Protein AF-A0A8S3G1D2-F1 (afdb_monomer_lite)

Secondary structure (DSSP, 8-state):
-HHHHHHHHHH-TT-----THHHHHHHHHHHHHHHHHTTPPP----HHHHHHHHHHHEEEPS---TTSPPPEEEE---SHHHHHHHHHHHHHTTTHHHHTTS-HHHHHHHHHHHHHHHHHT-HHHHHHHHHTS-GGG----HHHHTTTTS--THHHHHHHHHHHHHSSSSS--

Organism: NCBI:txid392030

Radius of gyration: 20.9 Å; chains: 1; bounding box: 52×40×60 Å

pLDDT: mean 72.32, std 15.75, range [29.23, 93.75]

Sequence (173 aa):
IMIQSKLKCVNTTKSIKGTGYHLDILIAGVLISVSGLFGLPWICAAPVRSIAHVASLSKYSKTHAPGEKPRLIDIKDQRVTNIGVHILIGCTIFAAPIIRKIPVAALFGIFLYFGIVSISGTQLFSRLKMMFIPTKYHPNVGYLRRVYSSNETLCVHIYTNHGCRFIDNNKSD

InterPro domains:
  IPR003020 Bicarbonate transporter, eukaryotic [PTHR11453] (14-160)
  IPR011531 Bicarbonate transporter-like, transmembrane domain [PF00955] (12-160)

Structure (mmCIF, N/CA/C/O backbone):
data_AF-A0A8S3G1D2-F1
#
_entry.id   AF-A0A8S3G1D2-F1
#
loop_
_atom_site.group_PDB
_atom_site.id
_atom_site.type_symbol
_atom_site.label_atom_id
_atom_site.label_alt_id
_atom_site.label_comp_id
_atom_site.label_asym_id
_atom_site.label_entity_id
_atom_site.label_seq_id
_atom_site.pdbx_PDB_ins_code
_atom_site.Cartn_x
_atom_site.Cartn_y
_atom_site.Cartn_z
_atom_site.occupancy
_atom_site.B_iso_or_equiv
_atom_site.auth_seq_id
_atom_site.auth_comp_id
_atom_site.auth_asym_id
_atom_site.auth_atom_id
_atom_site.pdbx_PDB_model_num
ATOM 1 N N . ILE A 1 1 ? 1.987 -11.609 -0.526 1.00 59.97 1 ILE A N 1
ATOM 2 C CA . ILE A 1 1 ? 0.511 -11.793 -0.645 1.00 59.97 1 ILE A CA 1
ATOM 3 C C . ILE A 1 1 ? -0.157 -12.008 0.727 1.00 59.97 1 ILE A C 1
ATOM 5 O O . ILE A 1 1 ? -1.350 -11.758 0.885 1.00 59.97 1 ILE A O 1
ATOM 9 N N . MET A 1 2 ? 0.642 -12.331 1.745 1.00 59.78 2 MET A N 1
ATOM 10 C CA . MET A 1 2 ? 0.326 -12.479 3.168 1.00 59.78 2 MET A CA 1
ATOM 11 C C . MET A 1 2 ? -0.542 -11.381 3.795 1.00 59.78 2 MET A C 1
ATOM 13 O O . MET A 1 2 ? -1.495 -11.688 4.508 1.00 59.78 2 MET A O 1
ATOM 17 N N . ILE A 1 3 ? -0.246 -10.099 3.550 1.00 65.75 3 ILE A N 1
ATOM 18 C CA . ILE A 1 3 ? -1.013 -9.004 4.172 1.00 65.75 3 ILE A CA 1
ATOM 19 C C . ILE A 1 3 ? -2.476 -9.031 3.687 1.00 65.75 3 ILE A C 1
ATOM 21 O O . ILE A 1 3 ? -3.390 -8.845 4.485 1.00 65.75 3 ILE A O 1
ATOM 25 N N . GLN A 1 4 ? -2.717 -9.366 2.412 1.00 66.00 4 GLN A N 1
ATOM 26 C CA . GLN A 1 4 ? -4.068 -9.436 1.838 1.00 66.00 4 GLN A CA 1
ATOM 27 C C . GLN A 1 4 ? -4.906 -10.564 2.426 1.00 66.00 4 GLN A C 1
ATOM 29 O O . GLN A 1 4 ? -6.073 -10.354 2.757 1.00 66.00 4 GLN A O 1
ATOM 34 N N . SER A 1 5 ? -4.328 -11.761 2.558 1.00 61.41 5 SER A N 1
ATOM 35 C CA . SER A 1 5 ? -5.043 -12.914 3.111 1.00 61.41 5 SER A CA 1
ATOM 36 C C . SER A 1 5 ? -5.400 -12.688 4.579 1.00 61.41 5 SER A C 1
ATOM 38 O O . SER A 1 5 ? -6.534 -12.960 4.977 1.00 61.41 5 SER A O 1
ATOM 40 N N . LYS A 1 6 ? -4.485 -12.103 5.364 1.00 67.25 6 LYS A N 1
ATOM 41 C CA . LYS A 1 6 ? -4.739 -11.763 6.769 1.00 67.25 6 LYS A CA 1
ATOM 42 C C . LYS A 1 6 ? -5.809 -10.677 6.918 1.00 67.25 6 LYS A C 1
ATOM 44 O O . LYS A 1 6 ? -6.719 -10.833 7.728 1.00 67.25 6 LYS A O 1
ATOM 49 N N . LEU A 1 7 ? -5.736 -9.606 6.123 1.00 64.31 7 LEU A N 1
ATOM 50 C CA . LEU A 1 7 ? -6.728 -8.523 6.144 1.00 64.31 7 LEU A CA 1
ATOM 51 C C . LEU A 1 7 ? -8.118 -9.007 5.734 1.00 64.31 7 LEU A C 1
ATOM 53 O O . LEU A 1 7 ? -9.109 -8.620 6.345 1.00 64.31 7 LEU A O 1
ATOM 57 N N . LYS A 1 8 ? -8.201 -9.885 4.732 1.00 66.94 8 LYS A N 1
ATOM 58 C CA . LYS A 1 8 ? -9.470 -10.483 4.321 1.00 66.94 8 LYS A CA 1
ATOM 59 C C . LYS A 1 8 ? -10.092 -11.335 5.430 1.00 66.94 8 LYS A C 1
ATOM 61 O O . LYS A 1 8 ? -11.291 -11.220 5.673 1.00 66.94 8 LYS A O 1
ATOM 66 N N . CYS A 1 9 ? -9.281 -12.144 6.111 1.00 58.78 9 CYS A N 1
ATOM 67 C CA . CYS A 1 9 ? -9.727 -12.973 7.231 1.00 58.78 9 CYS A CA 1
ATOM 68 C C . CYS A 1 9 ? -10.218 -12.121 8.416 1.00 58.78 9 CYS A C 1
ATOM 70 O O . CYS A 1 9 ? -11.275 -12.390 8.970 1.00 58.78 9 CYS A O 1
ATOM 72 N N . VAL A 1 10 ? -9.508 -11.037 8.750 1.00 64.69 10 VAL A N 1
ATOM 73 C CA . VAL A 1 10 ? -9.917 -10.100 9.814 1.00 64.69 10 VAL A CA 1
ATOM 74 C C . VAL A 1 10 ? -11.217 -9.364 9.481 1.00 64.69 10 VAL A C 1
ATOM 76 O O . VAL A 1 10 ? -12.054 -9.167 10.358 1.00 64.69 10 VAL A O 1
ATOM 79 N N . ASN A 1 11 ? -11.394 -8.944 8.228 1.00 63.22 11 ASN A N 1
ATOM 80 C CA . ASN A 1 11 ? -12.515 -8.087 7.842 1.00 63.22 11 ASN A CA 1
ATOM 81 C C . ASN A 1 11 ? -13.788 -8.856 7.461 1.00 63.22 11 ASN A C 1
ATOM 83 O O . ASN A 1 11 ? -14.848 -8.243 7.370 1.00 63.22 11 ASN A O 1
ATOM 87 N N . THR A 1 12 ? -13.716 -10.172 7.235 1.00 56.84 12 THR A N 1
ATOM 88 C CA . THR A 1 12 ? -14.881 -10.986 6.856 1.00 56.84 12 THR A CA 1
ATOM 89 C C . THR A 1 12 ? -15.098 -12.116 7.858 1.00 56.84 12 THR A C 1
ATOM 91 O O . THR A 1 12 ? -14.259 -12.991 8.028 1.00 56.84 12 THR A O 1
ATOM 94 N N . THR A 1 13 ? -16.268 -12.155 8.494 1.00 52.75 13 THR A N 1
ATOM 95 C CA . THR A 1 13 ? -16.651 -13.178 9.489 1.00 52.75 13 THR A CA 1
ATOM 96 C C . THR A 1 13 ? -16.852 -14.584 8.908 1.00 52.75 13 THR A C 1
ATOM 98 O O . THR A 1 13 ? -17.218 -15.498 9.640 1.00 52.75 13 THR A O 1
ATOM 101 N N . LYS A 1 14 ? -16.643 -14.784 7.598 1.00 46.84 14 LYS A N 1
ATOM 102 C CA . LYS A 1 14 ? -17.059 -15.999 6.879 1.00 46.84 14 LYS A CA 1
ATOM 103 C C . LYS A 1 14 ? -16.012 -16.640 5.963 1.00 46.84 14 LYS A C 1
ATOM 105 O O . LYS A 1 14 ? -16.360 -17.583 5.260 1.00 46.84 14 LYS A O 1
ATOM 110 N N . SER A 1 15 ? -14.751 -16.193 5.936 1.00 48.94 15 SER A N 1
ATOM 111 C CA . SER A 1 15 ? -13.745 -16.809 5.051 1.00 48.94 15 SER A CA 1
ATOM 112 C C . SER A 1 15 ? -12.613 -17.491 5.824 1.00 48.94 15 SER A C 1
ATOM 114 O O . SER A 1 15 ? -11.594 -16.875 6.130 1.00 48.94 15 SER A O 1
ATOM 116 N N . ILE A 1 16 ? -12.775 -18.787 6.088 1.00 49.88 16 ILE A N 1
ATOM 117 C CA . ILE A 1 16 ? -11.687 -19.669 6.523 1.00 49.88 16 ILE A CA 1
ATOM 118 C C . ILE A 1 16 ? -10.923 -20.060 5.255 1.00 49.88 16 ILE A C 1
ATOM 120 O O . ILE A 1 16 ? -11.295 -20.990 4.545 1.00 49.88 16 ILE A O 1
ATOM 124 N N . LYS A 1 17 ? -9.905 -19.280 4.894 1.00 53.75 17 LYS A N 1
ATOM 125 C CA . LYS A 1 17 ? -8.991 -19.618 3.796 1.00 53.75 17 LYS A CA 1
ATOM 126 C C . LYS A 1 17 ? -7.683 -20.128 4.378 1.00 53.75 17 LYS A C 1
ATOM 128 O O . LYS A 1 17 ? -7.136 -19.503 5.283 1.00 53.75 17 LYS A O 1
ATOM 133 N N . GLY A 1 18 ? -7.213 -21.259 3.849 1.00 55.62 18 GLY A N 1
ATOM 134 C CA . GLY A 1 18 ? -5.978 -21.918 4.267 1.00 55.62 18 GLY A CA 1
ATOM 135 C C . GLY A 1 18 ? -4.786 -20.961 4.277 1.00 55.62 18 GLY A C 1
ATOM 136 O O . GLY A 1 18 ? -4.617 -20.125 3.383 1.00 55.62 18 GLY A O 1
ATOM 137 N N . THR A 1 19 ? -3.983 -21.063 5.328 1.00 56.97 19 THR A N 1
ATOM 138 C CA . THR A 1 19 ? -2.860 -20.181 5.633 1.00 56.97 19 THR A CA 1
ATOM 139 C C . THR A 1 19 ? -1.681 -20.467 4.698 1.00 56.97 19 THR A C 1
ATOM 141 O O . THR A 1 19 ? -0.777 -21.232 5.003 1.00 56.97 19 THR A O 1
ATOM 144 N N . GLY A 1 20 ? -1.630 -19.796 3.546 1.00 66.12 20 GLY A N 1
ATOM 145 C CA . GLY A 1 20 ? -0.471 -19.828 2.636 1.00 66.12 20 GLY A CA 1
ATOM 146 C C . GLY A 1 20 ? 0.781 -19.106 3.164 1.00 66.12 20 GLY A C 1
ATOM 147 O O . GLY A 1 20 ? 1.564 -18.602 2.367 1.00 66.12 20 GLY A O 1
ATOM 148 N N . TYR A 1 21 ? 0.949 -18.986 4.485 1.00 70.69 21 TYR A N 1
ATOM 149 C CA . TYR A 1 21 ? 2.009 -18.197 5.125 1.00 70.69 21 TYR A CA 1
ATOM 150 C C . TYR A 1 21 ? 3.402 -18.761 4.828 1.00 70.69 21 TYR A C 1
ATOM 152 O O . TYR A 1 21 ? 4.281 -18.028 4.385 1.00 70.69 21 TYR A O 1
ATOM 160 N N . HIS A 1 22 ? 3.573 -20.077 4.980 1.00 81.56 22 HIS A N 1
ATOM 161 C CA . HIS A 1 22 ? 4.838 -20.751 4.679 1.00 81.56 22 HIS A CA 1
ATOM 162 C C . HIS A 1 22 ? 5.215 -20.632 3.200 1.00 81.56 22 HIS A C 1
ATOM 164 O O . HIS A 1 22 ? 6.366 -20.355 2.875 1.00 81.56 22 HIS A O 1
ATOM 170 N N . LEU A 1 23 ? 4.230 -20.774 2.307 1.00 81.12 23 LEU A N 1
ATOM 171 C CA . LEU A 1 23 ? 4.438 -20.630 0.869 1.00 81.12 23 LEU A CA 1
ATOM 172 C C . LEU A 1 23 ? 4.840 -19.188 0.501 1.00 81.12 23 LEU A C 1
ATOM 174 O O . LEU A 1 23 ? 5.748 -19.002 -0.301 1.00 81.12 23 LEU A O 1
ATOM 178 N N . ASP A 1 24 ? 4.212 -18.166 1.099 1.00 78.50 24 ASP A N 1
ATOM 179 C CA . ASP A 1 24 ? 4.544 -16.754 0.831 1.00 78.50 24 ASP A CA 1
ATOM 180 C C . ASP A 1 24 ? 5.954 -16.398 1.334 1.00 78.50 24 ASP A C 1
ATOM 182 O O . ASP A 1 24 ? 6.662 -15.670 0.646 1.00 78.50 24 ASP A O 1
ATOM 186 N N . ILE A 1 25 ? 6.392 -16.946 2.478 1.00 83.12 25 ILE A N 1
ATOM 187 C CA . ILE A 1 25 ? 7.767 -16.769 2.984 1.00 83.12 25 ILE A CA 1
ATOM 188 C C . ILE A 1 25 ? 8.787 -17.454 2.072 1.00 83.12 25 ILE A C 1
ATOM 190 O O . ILE A 1 25 ? 9.795 -16.841 1.730 1.00 83.12 25 ILE A O 1
ATOM 194 N N . LEU A 1 26 ? 8.523 -18.694 1.648 1.00 86.50 26 LEU A N 1
ATOM 195 C CA . LEU A 1 26 ? 9.408 -19.432 0.743 1.00 86.50 26 LEU A CA 1
ATOM 196 C C . LEU A 1 26 ? 9.557 -18.695 -0.593 1.00 86.50 26 LEU A C 1
AT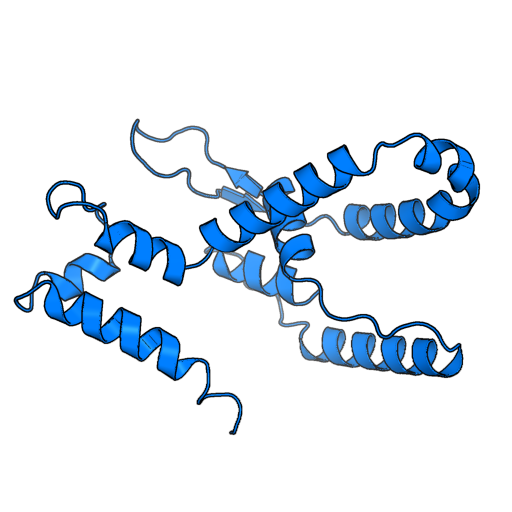OM 198 O O . LEU A 1 26 ? 10.673 -18.471 -1.056 1.00 86.50 26 LEU A O 1
ATOM 202 N N . ILE A 1 27 ? 8.444 -18.251 -1.183 1.00 83.56 27 ILE A N 1
ATOM 203 C CA . ILE A 1 27 ? 8.447 -17.496 -2.442 1.00 83.56 27 ILE A CA 1
ATOM 204 C C . ILE A 1 27 ? 9.161 -16.150 -2.273 1.00 83.56 27 ILE A C 1
ATOM 206 O O . ILE A 1 27 ? 9.970 -15.787 -3.124 1.00 83.56 27 ILE A O 1
ATOM 210 N N . ALA A 1 28 ? 8.912 -15.417 -1.182 1.00 83.12 28 ALA A N 1
ATOM 211 C CA . ALA A 1 28 ? 9.615 -14.166 -0.907 1.00 83.12 28 ALA A CA 1
ATOM 212 C C . ALA A 1 28 ? 11.130 -14.385 -0.766 1.00 83.12 28 ALA A C 1
ATOM 214 O O . ALA A 1 28 ? 11.902 -13.628 -1.347 1.00 83.12 28 ALA A O 1
ATOM 215 N N . GLY A 1 29 ? 11.558 -15.444 -0.071 1.00 85.94 29 GLY A N 1
ATOM 216 C CA . GLY A 1 29 ? 12.969 -15.805 0.075 1.00 85.94 29 GLY A CA 1
ATOM 217 C C . GLY A 1 29 ? 13.646 -16.132 -1.258 1.00 85.94 29 GLY A C 1
ATOM 218 O O . GLY A 1 29 ? 14.728 -15.616 -1.537 1.00 85.94 29 GLY A O 1
ATOM 219 N N . VAL A 1 30 ? 12.987 -16.913 -2.122 1.00 88.06 30 VAL A N 1
ATOM 220 C CA . VAL A 1 30 ? 13.491 -17.221 -3.473 1.00 88.06 30 VAL A CA 1
ATOM 221 C C . VAL A 1 30 ? 13.619 -15.950 -4.314 1.00 88.06 30 VAL A C 1
ATOM 223 O O . VAL A 1 30 ? 14.653 -15.731 -4.941 1.00 88.06 30 VAL A O 1
ATOM 226 N N . LEU A 1 31 ? 12.610 -15.075 -4.297 1.00 84.94 31 LEU A N 1
ATOM 227 C CA . LEU A 1 31 ? 12.645 -13.814 -5.042 1.00 84.94 31 LEU A CA 1
ATOM 228 C C . LEU A 1 31 ? 13.757 -12.881 -4.547 1.00 84.94 31 LEU A C 1
ATOM 230 O O . LEU A 1 31 ? 14.443 -12.273 -5.366 1.00 84.94 31 LEU A O 1
ATOM 234 N N . ILE A 1 32 ? 13.972 -12.802 -3.230 1.00 87.19 32 ILE A N 1
ATOM 235 C CA . ILE A 1 32 ? 15.061 -12.020 -2.632 1.00 87.19 32 ILE A CA 1
ATOM 236 C C . ILE A 1 32 ? 16.420 -12.588 -3.060 1.00 87.19 32 ILE A C 1
ATOM 238 O O . ILE A 1 32 ? 17.273 -11.826 -3.509 1.00 87.19 32 ILE A O 1
ATOM 242 N N . SER A 1 33 ? 16.600 -13.911 -3.008 1.00 87.19 33 SER A N 1
ATOM 243 C CA . SER A 1 33 ? 17.833 -14.583 -3.437 1.00 87.19 33 SER A CA 1
ATOM 244 C C . SER A 1 33 ? 18.155 -14.318 -4.912 1.00 87.19 33 SER A C 1
ATOM 246 O O . SER A 1 33 ? 19.267 -13.897 -5.229 1.00 87.19 33 SER A O 1
ATOM 248 N N . VAL A 1 34 ? 17.167 -14.450 -5.805 1.00 88.25 34 VAL A N 1
ATOM 249 C CA . VAL A 1 34 ? 17.336 -14.136 -7.232 1.00 88.25 34 VAL A CA 1
ATOM 250 C C . VAL A 1 34 ? 17.645 -12.649 -7.429 1.00 88.25 34 VAL A C 1
ATOM 252 O O . VAL A 1 34 ? 18.595 -12.314 -8.127 1.00 88.25 34 VAL A O 1
ATOM 255 N N . SER A 1 35 ? 16.912 -11.738 -6.780 1.00 85.06 35 SER A N 1
ATOM 256 C CA . SER A 1 35 ? 17.181 -10.295 -6.898 1.00 85.06 35 SER A CA 1
ATOM 257 C C . SER A 1 35 ? 18.573 -9.898 -6.388 1.00 85.06 35 SER A C 1
ATOM 259 O O . SER A 1 35 ? 19.215 -9.044 -6.994 1.00 85.06 35 SER A O 1
ATOM 261 N N . GLY A 1 36 ? 19.071 -10.572 -5.344 1.00 85.25 36 GLY A N 1
ATOM 262 C CA . GLY A 1 36 ? 20.419 -10.379 -4.812 1.00 85.25 36 GLY A CA 1
ATOM 263 C C . GLY A 1 36 ? 21.518 -10.817 -5.781 1.00 85.25 36 GLY A C 1
ATOM 264 O O . GLY A 1 36 ? 22.525 -10.126 -5.892 1.00 85.25 36 GLY A O 1
ATOM 265 N N . LEU A 1 37 ? 21.309 -11.902 -6.538 1.00 88.12 37 LEU A N 1
ATOM 266 C CA . LEU A 1 37 ? 22.244 -12.345 -7.584 1.00 88.12 37 LEU A CA 1
ATOM 267 C C . LEU A 1 37 ? 22.330 -11.354 -8.756 1.00 88.12 37 LEU A C 1
ATOM 269 O O . LEU A 1 37 ? 23.402 -11.161 -9.320 1.00 88.12 37 LEU A O 1
ATOM 273 N N . PHE A 1 38 ? 21.216 -10.707 -9.104 1.00 86.62 38 PHE A N 1
ATOM 274 C CA . PHE A 1 38 ? 21.142 -9.719 -10.188 1.00 86.62 38 PHE A CA 1
ATOM 275 C C . PHE A 1 38 ? 21.428 -8.270 -9.732 1.00 86.62 38 PHE A C 1
ATOM 277 O O . PHE A 1 38 ? 21.274 -7.343 -10.525 1.00 86.62 38 PHE A O 1
ATOM 284 N N . GLY A 1 39 ? 21.831 -8.051 -8.471 1.00 84.19 39 GLY A N 1
ATOM 285 C CA . GLY A 1 39 ? 22.158 -6.722 -7.930 1.00 84.19 39 GLY A CA 1
ATOM 286 C C . GLY A 1 39 ? 20.965 -5.763 -7.805 1.00 84.19 39 GLY A C 1
ATOM 287 O O . GLY A 1 39 ? 21.147 -4.553 -7.673 1.00 84.19 39 GLY A O 1
ATOM 288 N N . LEU A 1 40 ? 19.738 -6.283 -7.865 1.00 83.12 40 LEU A N 1
ATOM 289 C CA . LEU A 1 40 ? 18.504 -5.507 -7.752 1.00 83.12 40 LEU A CA 1
ATOM 290 C C . LEU A 1 40 ? 18.159 -5.261 -6.271 1.00 83.12 40 LEU A C 1
ATOM 292 O O . LEU A 1 40 ? 18.457 -6.098 -5.415 1.00 83.12 40 LEU A O 1
ATOM 296 N N . PRO A 1 41 ? 17.506 -4.132 -5.937 1.00 83.00 41 PRO A N 1
ATOM 297 C CA . PRO A 1 41 ? 17.140 -3.819 -4.559 1.00 83.00 41 PRO A CA 1
ATOM 298 C C . PRO A 1 41 ? 16.201 -4.880 -3.973 1.00 83.00 41 PRO A C 1
ATOM 300 O O . PRO A 1 41 ? 15.258 -5.330 -4.630 1.00 83.00 41 PRO A O 1
ATOM 303 N N . TRP A 1 42 ? 16.431 -5.245 -2.710 1.00 80.38 42 TRP A N 1
ATOM 304 C CA . TRP A 1 42 ? 15.585 -6.197 -1.994 1.00 80.38 42 TRP A CA 1
ATOM 305 C C . TRP A 1 42 ? 14.149 -5.689 -1.856 1.00 80.38 42 TRP A C 1
ATOM 307 O O . TRP A 1 42 ? 13.888 -4.569 -1.412 1.00 80.38 42 TRP A O 1
ATOM 317 N N . ILE A 1 43 ? 13.197 -6.545 -2.225 1.00 77.94 43 ILE A N 1
ATOM 318 C CA . ILE A 1 43 ? 11.773 -6.219 -2.193 1.00 77.94 43 ILE A CA 1
ATOM 319 C C . ILE A 1 43 ? 11.215 -6.492 -0.795 1.00 77.94 43 ILE A C 1
ATOM 321 O O . ILE A 1 43 ? 11.080 -7.638 -0.373 1.00 77.94 43 ILE A O 1
ATOM 325 N N . CYS A 1 44 ? 10.831 -5.431 -0.089 1.00 76.38 44 CYS A N 1
ATOM 326 C CA . CYS A 1 44 ? 10.135 -5.533 1.192 1.00 76.38 44 CYS A CA 1
ATOM 327 C C . CYS A 1 44 ? 8.616 -5.683 1.008 1.00 76.38 44 CYS A C 1
ATOM 329 O O . CYS A 1 44 ? 8.021 -5.184 0.047 1.00 76.38 44 CYS A O 1
ATOM 331 N N . ALA A 1 45 ? 7.953 -6.326 1.974 1.00 74.12 45 ALA A N 1
ATOM 332 C CA . ALA A 1 45 ? 6.494 -6.382 2.014 1.00 74.12 45 ALA A CA 1
ATOM 333 C C . ALA A 1 45 ? 5.905 -4.963 2.130 1.00 74.12 45 ALA A C 1
ATOM 335 O O . ALA A 1 45 ? 6.264 -4.209 3.029 1.00 74.12 45 ALA A O 1
ATOM 336 N N . ALA A 1 46 ? 4.976 -4.606 1.235 1.00 79.88 46 ALA A N 1
ATOM 337 C CA . ALA A 1 46 ? 4.339 -3.287 1.196 1.00 79.88 46 ALA A CA 1
ATOM 338 C C . ALA A 1 46 ? 2.920 -3.329 1.813 1.00 79.88 46 ALA A C 1
ATOM 340 O O . ALA A 1 46 ? 1.944 -3.597 1.095 1.00 79.88 46 ALA A O 1
ATOM 341 N N . PRO A 1 47 ? 2.761 -3.075 3.129 1.00 79.25 47 PRO A N 1
ATOM 342 C CA . PRO A 1 47 ? 1.471 -3.192 3.812 1.00 79.25 47 PRO A CA 1
ATOM 343 C C . PRO A 1 47 ? 0.458 -2.143 3.343 1.00 79.25 47 PRO A C 1
ATOM 345 O O . PRO A 1 47 ? -0.690 -2.486 3.082 1.00 79.25 47 PRO A O 1
ATOM 348 N N . VAL A 1 48 ? 0.882 -0.893 3.142 1.00 81.25 48 VAL A N 1
ATOM 349 C CA . VAL A 1 48 ? -0.013 0.208 2.737 1.00 81.25 48 VAL A CA 1
ATOM 350 C C . VAL A 1 48 ? -0.626 -0.047 1.358 1.00 81.25 48 VAL A C 1
ATOM 352 O O . VAL A 1 48 ? -1.840 0.047 1.183 1.00 81.25 48 VAL A O 1
ATOM 355 N N . ARG A 1 49 ? 0.200 -0.468 0.391 1.00 83.19 49 ARG A N 1
ATOM 356 C CA . ARG A 1 49 ? -0.258 -0.850 -0.955 1.00 83.19 49 ARG A CA 1
ATOM 357 C C . ARG A 1 49 ? -1.258 -2.006 -0.895 1.00 83.19 49 ARG A C 1
ATOM 359 O O . ARG A 1 49 ? -2.256 -2.007 -1.609 1.00 83.19 49 ARG A O 1
ATOM 366 N N . SER A 1 50 ? -0.983 -2.984 -0.035 1.00 83.00 50 SER A N 1
ATOM 367 C CA . SER A 1 50 ? -1.848 -4.148 0.155 1.00 83.00 50 SER A CA 1
ATOM 368 C C . SER A 1 50 ? -3.224 -3.710 0.673 1.00 83.00 50 SER A C 1
ATOM 370 O O . SER A 1 50 ? -4.236 -3.995 0.033 1.00 83.00 50 SER A O 1
ATOM 372 N N . ILE A 1 51 ? -3.258 -2.904 1.740 1.00 82.38 51 ILE A N 1
ATOM 373 C CA . ILE A 1 51 ? -4.494 -2.357 2.320 1.00 82.38 51 ILE A CA 1
ATOM 374 C C . ILE A 1 51 ? -5.300 -1.580 1.274 1.00 82.38 51 ILE A C 1
ATOM 376 O O . ILE A 1 51 ? -6.492 -1.834 1.122 1.00 82.38 51 ILE A O 1
ATOM 380 N N . ALA A 1 52 ? -4.659 -0.692 0.509 1.00 85.75 52 ALA A N 1
ATOM 381 C CA . ALA A 1 52 ? -5.326 0.085 -0.534 1.00 85.75 52 ALA A CA 1
ATOM 382 C C . ALA A 1 52 ? -5.957 -0.801 -1.621 1.00 85.75 52 ALA A C 1
ATOM 384 O O . ALA A 1 52 ? -7.088 -0.565 -2.043 1.00 85.75 52 ALA A O 1
ATOM 385 N N . HIS A 1 53 ? -5.256 -1.857 -2.035 1.00 84.31 53 HIS A N 1
ATOM 386 C CA . HIS A 1 53 ? -5.779 -2.821 -2.999 1.00 84.31 53 HIS A CA 1
ATOM 387 C C . HIS A 1 53 ? -6.958 -3.635 -2.434 1.00 84.31 53 HIS A C 1
ATOM 389 O O . HIS A 1 53 ? -7.878 -3.967 -3.170 1.00 84.31 53 HIS A O 1
ATOM 395 N N . VAL A 1 54 ? -6.985 -3.963 -1.135 1.00 83.19 54 VAL A N 1
ATOM 396 C CA . VAL A 1 54 ? -8.177 -4.608 -0.533 1.00 83.19 54 VAL A CA 1
ATOM 397 C C . VAL A 1 54 ? -9.320 -3.621 -0.416 1.00 83.19 54 VAL A C 1
ATOM 399 O O . VAL A 1 54 ? -10.461 -3.991 -0.676 1.00 83.19 54 VAL A O 1
ATOM 402 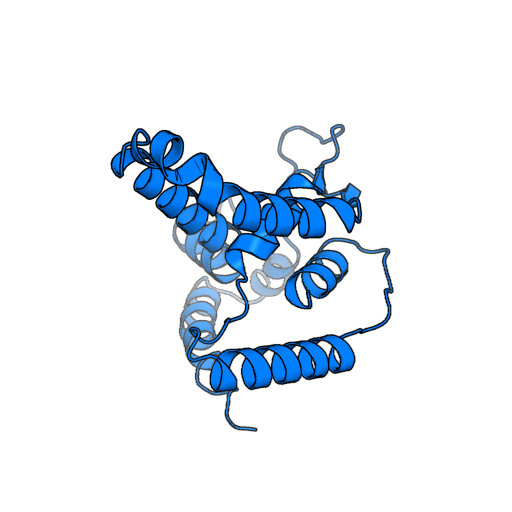N N . ALA A 1 55 ? -9.030 -2.376 -0.041 1.00 83.00 55 ALA A N 1
ATOM 403 C CA . ALA A 1 55 ? -10.033 -1.332 0.103 1.00 83.00 55 ALA A CA 1
ATOM 404 C C . ALA A 1 55 ? -10.771 -1.079 -1.221 1.00 83.00 55 ALA A C 1
ATOM 406 O O . ALA A 1 55 ? -11.993 -0.971 -1.214 1.00 83.00 55 ALA A O 1
ATOM 407 N N . SER A 1 56 ? -10.072 -1.099 -2.362 1.00 83.88 56 SER A N 1
ATOM 408 C CA . SER A 1 56 ? -10.712 -0.977 -3.681 1.00 83.88 56 SER A CA 1
ATOM 409 C C . SER A 1 56 ? -11.549 -2.200 -4.088 1.00 83.88 56 SER A C 1
ATOM 411 O O . SER A 1 56 ? -12.467 -2.075 -4.895 1.00 83.88 56 SER A O 1
ATOM 413 N N . LEU A 1 57 ? -11.271 -3.377 -3.520 1.00 82.69 57 LEU A N 1
ATOM 414 C CA . LEU A 1 57 ? -12.017 -4.625 -3.749 1.00 82.69 57 LEU A CA 1
ATOM 415 C C . LEU A 1 57 ? -13.132 -4.865 -2.720 1.00 82.69 57 LEU A C 1
ATOM 417 O O . LEU A 1 57 ? -13.875 -5.847 -2.833 1.00 82.69 57 LEU A O 1
ATOM 421 N N . SER A 1 58 ? -13.234 -3.998 -1.713 1.00 83.19 58 SER A N 1
ATOM 422 C CA . SER A 1 58 ? -14.182 -4.117 -0.612 1.00 83.19 58 SER A CA 1
ATOM 423 C C . SER A 1 58 ? -15.536 -3.537 -1.005 1.00 83.19 58 SER A C 1
ATOM 425 O O . SER A 1 58 ? -15.643 -2.377 -1.398 1.00 83.19 58 SER A O 1
ATOM 427 N N . LYS A 1 59 ? -16.598 -4.336 -0.873 1.00 79.50 59 LYS A N 1
ATOM 428 C CA . LYS A 1 59 ? -17.978 -3.880 -1.049 1.00 79.50 59 LYS A CA 1
ATOM 429 C C . LYS A 1 59 ? -18.591 -3.539 0.303 1.00 79.50 59 LYS A C 1
ATOM 431 O O . LYS A 1 59 ? -18.741 -4.406 1.164 1.00 79.50 59 LYS A O 1
ATOM 436 N N . TYR A 1 60 ? -18.983 -2.282 0.458 1.00 80.62 60 TYR A N 1
ATOM 437 C CA . TYR A 1 60 ? -19.678 -1.784 1.641 1.00 80.62 60 TYR A CA 1
ATOM 438 C C . TYR A 1 60 ? -21.193 -1.884 1.459 1.00 80.62 60 TYR A C 1
ATOM 440 O O . TYR A 1 60 ? -21.706 -1.690 0.353 1.00 80.62 60 TYR A O 1
ATOM 448 N N . SER A 1 61 ? -21.906 -2.214 2.536 1.00 75.56 61 SER A N 1
ATOM 449 C CA . SER A 1 61 ? -23.367 -2.270 2.515 1.00 75.56 61 SER A CA 1
ATOM 450 C C . SER A 1 61 ? -23.971 -0.884 2.324 1.00 75.56 61 SER A C 1
ATOM 452 O O . SER A 1 61 ? -23.460 0.116 2.820 1.00 75.56 61 SER A O 1
ATOM 454 N N . LYS A 1 62 ? -25.044 -0.834 1.529 1.00 72.44 62 LYS A N 1
ATOM 455 C CA . LYS A 1 62 ? -25.776 0.393 1.186 1.00 72.44 62 LYS A CA 1
ATOM 456 C C . LYS A 1 62 ? -26.969 0.633 2.114 1.00 72.44 62 LYS A C 1
ATOM 458 O O . LYS A 1 62 ? -27.495 1.737 2.146 1.00 72.44 62 LYS A O 1
ATOM 463 N N . THR A 1 63 ? -27.376 -0.383 2.872 1.00 67.19 63 THR A N 1
ATOM 464 C CA . THR A 1 63 ? -28.552 -0.354 3.747 1.00 67.19 63 THR A CA 1
ATOM 465 C C . THR A 1 63 ? -28.084 -0.229 5.195 1.00 67.19 63 THR A C 1
ATOM 467 O O . THR A 1 63 ? -28.017 -1.207 5.935 1.00 67.19 63 THR A O 1
ATOM 470 N N . HIS A 1 64 ? -27.669 0.977 5.580 1.00 62.91 64 HIS A N 1
ATOM 471 C CA . HIS A 1 64 ? -27.317 1.310 6.960 1.00 62.91 64 HIS A CA 1
ATOM 472 C C . HIS A 1 64 ? -28.230 2.413 7.472 1.00 62.91 64 HIS A C 1
ATOM 474 O O . HIS A 1 64 ? -28.545 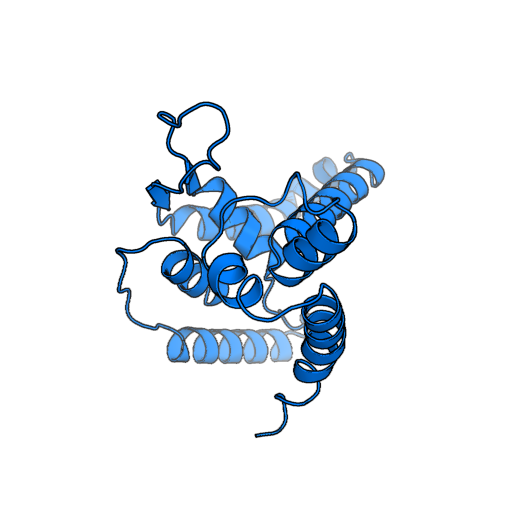3.347 6.736 1.00 62.91 64 HIS A O 1
ATOM 480 N N . ALA A 1 65 ? -28.639 2.308 8.736 1.00 71.69 65 ALA A N 1
ATOM 481 C CA . ALA A 1 65 ? -29.320 3.402 9.408 1.00 71.69 65 ALA A CA 1
ATOM 482 C C . ALA A 1 65 ? -28.382 4.629 9.474 1.00 71.69 65 ALA A C 1
ATOM 484 O O . ALA A 1 65 ? -27.167 4.456 9.645 1.00 71.69 65 ALA A O 1
ATOM 485 N N . PRO A 1 66 ? -28.902 5.863 9.334 1.00 60.53 66 PRO A N 1
ATOM 486 C CA . PRO A 1 66 ? -28.091 7.076 9.405 1.00 60.53 66 PRO A CA 1
ATOM 487 C C . PRO A 1 66 ? -27.333 7.124 10.742 1.00 60.53 66 PRO A C 1
ATOM 489 O O . PRO A 1 66 ? -27.941 7.166 11.807 1.00 60.53 66 PRO A O 1
ATOM 492 N N . GLY A 1 67 ? -25.998 7.073 10.684 1.00 67.50 67 GLY A N 1
ATOM 493 C CA . GLY A 1 67 ? -25.118 7.071 11.862 1.00 67.50 67 GLY A CA 1
ATOM 494 C C . GLY A 1 67 ? -24.412 5.741 12.164 1.00 67.50 67 GLY A C 1
ATOM 495 O O . GLY A 1 67 ? -23.498 5.722 12.990 1.00 67.50 67 GLY A O 1
ATOM 496 N N . GLU A 1 68 ? -24.755 4.639 11.487 1.00 67.50 68 GLU A N 1
ATOM 497 C CA . GLU A 1 68 ? -24.020 3.376 11.617 1.00 67.50 68 GLU A CA 1
ATOM 498 C C . GLU A 1 68 ? -22.831 3.315 10.643 1.00 67.50 68 GLU A C 1
ATOM 500 O O . GLU A 1 68 ? -22.928 3.692 9.474 1.00 67.50 68 GLU A O 1
ATOM 505 N N . LYS A 1 69 ? -21.676 2.833 11.122 1.00 67.38 69 LYS A N 1
ATOM 506 C CA . LYS A 1 69 ? -20.484 2.660 10.279 1.00 67.38 69 LYS A CA 1
ATOM 507 C C . LYS A 1 69 ? -20.790 1.616 9.194 1.00 67.38 69 LYS A C 1
ATOM 509 O O . LYS A 1 69 ? -21.292 0.544 9.546 1.00 67.38 69 LYS A O 1
ATOM 514 N N . PRO A 1 70 ? -20.453 1.872 7.917 1.00 71.94 70 PRO A N 1
ATOM 515 C CA . PRO A 1 70 ? -20.763 0.942 6.846 1.00 71.94 70 PRO A CA 1
ATOM 516 C C . PRO A 1 70 ? -20.087 -0.403 7.097 1.00 71.94 70 PRO A C 1
ATOM 518 O O . PRO A 1 70 ? -18.877 -0.481 7.329 1.00 71.94 70 PRO A O 1
ATOM 521 N N . ARG A 1 71 ? -20.881 -1.473 7.071 1.00 69.44 71 ARG A N 1
ATOM 522 C CA . ARG A 1 71 ? -20.390 -2.836 7.272 1.00 69.44 71 ARG A CA 1
ATOM 523 C C . ARG A 1 71 ? -19.891 -3.381 5.944 1.00 69.44 71 ARG A C 1
ATOM 525 O O . ARG A 1 71 ? -20.517 -3.215 4.897 1.00 69.44 71 ARG A O 1
ATOM 532 N N . LEU A 1 72 ? -18.729 -4.012 6.002 1.00 72.75 72 LEU A N 1
ATOM 533 C CA . LEU A 1 72 ? -18.081 -4.629 4.858 1.00 72.75 72 LEU A CA 1
ATOM 534 C C . LEU A 1 72 ? -18.772 -5.970 4.577 1.00 72.75 72 LEU A C 1
ATOM 536 O O . LEU A 1 72 ? -18.782 -6.848 5.434 1.00 72.75 72 LEU A O 1
ATOM 540 N N . ILE A 1 73 ? -19.413 -6.090 3.412 1.00 73.62 73 ILE A N 1
ATOM 541 C CA . ILE A 1 73 ? -20.218 -7.267 3.053 1.00 73.62 73 ILE A CA 1
ATOM 542 C C . ILE A 1 73 ? -19.326 -8.362 2.482 1.00 73.62 73 ILE A C 1
ATOM 544 O O . ILE A 1 73 ? -19.434 -9.522 2.867 1.00 73.62 73 ILE A O 1
ATOM 548 N N . ASP A 1 74 ? -18.475 -7.992 1.524 1.00 73.81 74 ASP A N 1
ATOM 549 C CA . ASP A 1 74 ? -17.648 -8.941 0.788 1.00 73.81 74 ASP A CA 1
ATOM 550 C C . ASP A 1 74 ? -16.410 -8.262 0.193 1.00 73.81 74 ASP A C 1
ATOM 552 O O . ASP A 1 74 ? -16.425 -7.077 -0.149 1.00 73.81 74 ASP A O 1
ATOM 556 N N . ILE A 1 75 ? -15.342 -9.043 0.044 1.00 76.38 75 ILE A N 1
ATOM 557 C CA . ILE A 1 75 ? -14.097 -8.654 -0.619 1.00 76.38 75 ILE A CA 1
ATOM 558 C C . ILE A 1 75 ? -13.921 -9.580 -1.812 1.00 76.38 75 ILE A C 1
ATOM 560 O O . ILE A 1 75 ? -13.659 -10.778 -1.647 1.00 76.38 75 ILE A O 1
ATOM 564 N N . LYS A 1 76 ? -13.987 -9.016 -3.017 1.00 80.56 76 LYS A N 1
ATOM 565 C CA . LYS A 1 76 ? -13.730 -9.763 -4.252 1.00 80.56 76 LYS A CA 1
ATOM 566 C C . LYS A 1 76 ? -12.264 -10.203 -4.285 1.00 80.56 76 LYS A C 1
ATOM 568 O O . LYS A 1 76 ? -11.359 -9.379 -4.197 1.00 80.56 76 LYS A O 1
ATOM 573 N N . ASP A 1 77 ? -12.010 -11.505 -4.420 1.00 71.94 77 ASP A N 1
ATOM 574 C CA . ASP A 1 77 ? -10.646 -11.998 -4.635 1.00 71.94 77 ASP A CA 1
ATOM 575 C C . ASP A 1 77 ? -10.285 -11.899 -6.106 1.00 71.94 77 ASP A C 1
ATOM 577 O O . ASP A 1 77 ? -10.623 -12.781 -6.890 1.00 71.94 77 ASP A O 1
ATOM 581 N N . GLN A 1 78 ? -9.542 -10.858 -6.464 1.00 70.75 78 GLN A N 1
ATOM 582 C CA . GLN A 1 78 ? -9.015 -10.725 -7.812 1.00 70.75 78 GLN A CA 1
ATOM 583 C C . GLN A 1 78 ? -7.514 -11.027 -7.810 1.00 70.75 78 GLN A C 1
ATOM 585 O O . GLN A 1 78 ? -6.715 -10.319 -7.201 1.00 70.75 78 GLN A O 1
ATOM 590 N N . ARG A 1 79 ? -7.122 -12.132 -8.459 1.00 79.75 79 ARG A N 1
ATOM 591 C CA . ARG A 1 79 ? -5.706 -12.463 -8.726 1.00 79.75 79 ARG A CA 1
ATOM 592 C C . ARG A 1 79 ? -5.182 -11.707 -9.950 1.00 79.75 79 ARG A C 1
ATOM 594 O O . ARG A 1 79 ? -4.023 -11.307 -9.977 1.00 79.75 79 ARG A O 1
ATOM 601 N N . VAL A 1 80 ? -6.069 -11.448 -10.912 1.00 82.62 80 VAL A N 1
ATOM 602 C CA . VAL A 1 80 ? -5.762 -10.771 -12.181 1.00 82.62 80 VAL A CA 1
ATOM 603 C C . VAL A 1 80 ? -5.297 -9.330 -11.971 1.00 82.62 80 VAL A C 1
ATOM 605 O O . VAL A 1 80 ? -4.408 -8.880 -12.680 1.00 82.62 80 VAL A O 1
ATOM 608 N N . THR A 1 81 ? -5.823 -8.611 -10.975 1.00 85.06 81 THR A N 1
ATOM 609 C CA . THR A 1 81 ? -5.405 -7.226 -10.692 1.00 85.06 81 THR A CA 1
ATOM 610 C C . THR A 1 81 ? -3.950 -7.154 -10.250 1.00 85.06 81 THR A C 1
ATOM 612 O O . THR A 1 81 ? -3.225 -6.274 -10.701 1.00 85.06 81 THR A O 1
ATOM 615 N N . ASN A 1 82 ? -3.491 -8.110 -9.435 1.00 82.06 82 ASN A N 1
ATOM 616 C CA . ASN A 1 82 ? -2.088 -8.176 -9.031 1.00 82.06 82 ASN A CA 1
ATOM 617 C C . ASN A 1 82 ? -1.175 -8.429 -10.237 1.00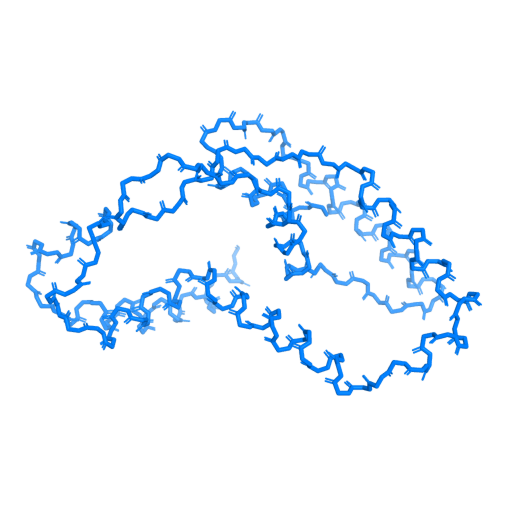 82.06 82 ASN A C 1
ATOM 619 O O . ASN A 1 82 ? -0.154 -7.758 -10.364 1.00 82.06 82 ASN A O 1
ATOM 623 N N . ILE A 1 83 ? -1.544 -9.356 -11.126 1.00 86.75 83 ILE A N 1
ATOM 624 C CA . ILE A 1 83 ? -0.776 -9.650 -12.348 1.00 86.75 83 ILE A CA 1
ATOM 625 C C . ILE A 1 83 ? -0.771 -8.429 -13.276 1.00 86.75 83 ILE A C 1
ATOM 627 O O . ILE A 1 83 ? 0.289 -8.011 -13.731 1.00 86.75 83 ILE A O 1
ATOM 631 N N . GLY A 1 84 ? -1.931 -7.798 -13.472 1.00 89.62 84 GLY A N 1
ATOM 632 C CA . GLY A 1 84 ? -2.073 -6.586 -14.273 1.00 89.62 84 GLY A CA 1
ATOM 633 C C . GLY A 1 84 ? -1.162 -5.461 -13.788 1.00 89.62 84 GLY A C 1
ATOM 634 O O . GLY A 1 84 ? -0.441 -4.884 -14.590 1.00 89.62 84 GLY A O 1
ATOM 635 N N . VAL A 1 85 ? -1.100 -5.200 -12.479 1.00 88.69 85 VAL A N 1
ATOM 636 C CA . VAL A 1 85 ? -0.199 -4.173 -11.927 1.00 88.69 85 VAL A CA 1
ATOM 637 C C . VAL A 1 85 ? 1.274 -4.487 -12.216 1.00 88.69 85 VAL A C 1
ATOM 639 O O . VAL A 1 85 ? 2.013 -3.575 -12.573 1.00 88.69 85 VAL A O 1
ATOM 642 N N . HIS A 1 86 ? 1.712 -5.747 -12.117 1.00 87.75 86 HIS A N 1
ATOM 643 C CA . HIS A 1 86 ? 3.102 -6.113 -12.433 1.00 87.75 86 HIS A CA 1
ATOM 644 C C . HIS A 1 86 ? 3.414 -5.962 -13.926 1.00 87.75 86 HIS A C 1
ATOM 646 O O . HIS A 1 86 ? 4.480 -5.459 -14.273 1.00 87.75 86 HIS A O 1
ATOM 652 N N . ILE A 1 87 ? 2.470 -6.322 -14.802 1.00 91.38 87 ILE A N 1
ATOM 653 C CA . ILE A 1 87 ? 2.603 -6.113 -16.249 1.00 91.38 87 ILE A CA 1
ATOM 654 C C . ILE A 1 87 ? 2.674 -4.618 -16.562 1.00 91.38 87 ILE A C 1
ATOM 656 O O . ILE A 1 87 ? 3.577 -4.198 -17.275 1.00 91.38 87 ILE A O 1
ATOM 660 N N . LEU A 1 88 ? 1.781 -3.801 -15.989 1.00 89.44 88 LEU A N 1
ATOM 661 C CA . LEU A 1 88 ? 1.808 -2.351 -16.180 1.00 89.44 88 LEU A CA 1
ATOM 662 C C . LEU A 1 88 ? 3.135 -1.746 -15.712 1.00 89.44 88 LEU A C 1
ATOM 664 O O . LEU A 1 88 ? 3.676 -0.904 -16.420 1.00 89.44 88 LEU A O 1
ATOM 668 N N . ILE A 1 89 ? 3.687 -2.195 -14.578 1.00 89.62 89 ILE A N 1
ATOM 669 C CA . ILE A 1 89 ? 5.019 -1.775 -14.115 1.00 89.62 89 ILE A CA 1
ATOM 670 C C . ILE A 1 89 ? 6.091 -2.148 -15.149 1.00 89.62 89 ILE A C 1
ATOM 672 O O . ILE A 1 89 ? 6.903 -1.299 -15.497 1.00 89.62 89 ILE A O 1
ATOM 676 N N . GLY A 1 90 ? 6.067 -3.354 -15.720 1.00 89.12 90 GLY A N 1
ATOM 677 C CA . GLY A 1 90 ? 6.964 -3.714 -16.828 1.00 89.12 90 GLY A CA 1
ATOM 678 C C . GLY A 1 90 ? 6.782 -2.814 -18.059 1.00 89.12 90 GLY A C 1
ATOM 679 O O . GLY A 1 90 ? 7.754 -2.308 -18.618 1.00 89.12 90 GLY A O 1
ATOM 680 N N . CYS A 1 91 ? 5.535 -2.525 -18.435 1.00 90.25 91 CYS A N 1
ATOM 681 C CA . CYS A 1 91 ? 5.212 -1.636 -19.550 1.00 90.25 91 CYS A CA 1
ATOM 682 C C . CYS A 1 91 ? 5.616 -0.173 -19.300 1.00 90.25 91 CYS A C 1
ATOM 684 O O . CYS A 1 91 ? 5.848 0.557 -20.265 1.00 90.25 91 CYS A O 1
ATOM 686 N N . THR A 1 92 ? 5.745 0.272 -18.041 1.00 89.75 92 THR A N 1
ATOM 687 C CA . THR A 1 92 ? 6.159 1.656 -17.737 1.00 89.75 92 THR A CA 1
ATOM 688 C C . THR A 1 92 ? 7.547 2.006 -18.263 1.00 89.75 92 THR A C 1
ATOM 690 O O . THR A 1 92 ? 7.793 3.177 -18.538 1.00 89.75 92 THR A O 1
ATOM 693 N N . ILE A 1 93 ? 8.418 1.017 -18.493 1.00 88.12 93 ILE A N 1
ATOM 694 C CA . ILE A 1 93 ? 9.740 1.229 -19.100 1.00 88.12 93 ILE A CA 1
ATOM 695 C C . ILE A 1 93 ? 9.593 1.803 -20.518 1.00 88.12 93 ILE A C 1
ATOM 697 O O . ILE A 1 93 ? 10.268 2.767 -20.871 1.00 88.12 93 ILE A O 1
ATOM 701 N N . PHE A 1 94 ? 8.647 1.283 -21.306 1.00 89.06 94 PHE A N 1
ATOM 702 C CA . PHE A 1 94 ? 8.354 1.788 -22.653 1.00 89.06 94 PHE A CA 1
ATOM 703 C C . PHE A 1 94 ? 7.582 3.115 -22.625 1.00 89.06 94 PHE A C 1
ATOM 705 O O . PHE A 1 94 ? 7.761 3.963 -23.496 1.00 89.06 94 PHE A O 1
ATOM 712 N N . ALA A 1 95 ? 6.747 3.326 -21.602 1.00 87.00 95 ALA A N 1
ATOM 713 C CA . ALA A 1 95 ? 5.958 4.548 -21.418 1.00 87.00 95 ALA A CA 1
ATOM 714 C C . ALA A 1 95 ? 6.683 5.658 -20.622 1.00 87.00 95 ALA A C 1
ATOM 716 O O . ALA A 1 95 ? 6.075 6.681 -20.291 1.00 87.00 95 ALA A O 1
ATOM 717 N N . ALA A 1 96 ? 7.982 5.504 -20.346 1.00 85.50 96 ALA A N 1
ATOM 718 C CA . ALA A 1 96 ? 8.803 6.469 -19.615 1.00 85.50 96 ALA A CA 1
ATOM 719 C C . ALA A 1 96 ? 8.664 7.944 -20.072 1.00 85.50 96 ALA A C 1
ATOM 721 O O . ALA A 1 96 ? 8.525 8.810 -19.200 1.00 85.50 96 ALA A O 1
ATOM 722 N N . PRO A 1 97 ? 8.631 8.289 -21.384 1.00 85.25 97 PRO A N 1
ATOM 723 C CA . PRO A 1 97 ? 8.512 9.691 -21.806 1.00 85.25 97 PRO A CA 1
ATOM 724 C C . PRO A 1 97 ? 7.160 10.326 -21.446 1.00 85.25 97 PRO A C 1
ATOM 726 O O . PRO A 1 97 ? 7.077 11.543 -21.280 1.00 85.25 97 PRO A O 1
ATOM 729 N N . ILE A 1 98 ? 6.108 9.518 -21.299 1.00 87.94 98 ILE A N 1
ATOM 730 C CA . ILE A 1 98 ? 4.768 9.976 -20.911 1.00 87.94 98 ILE A CA 1
ATOM 731 C C . ILE A 1 98 ? 4.723 10.211 -19.399 1.00 87.94 98 ILE A C 1
ATOM 733 O O . ILE A 1 98 ? 4.233 11.243 -18.945 1.00 87.94 98 ILE A O 1
ATOM 737 N N . ILE A 1 99 ? 5.299 9.292 -18.620 1.00 85.25 99 ILE A N 1
ATOM 738 C CA . ILE A 1 99 ? 5.334 9.361 -17.152 1.00 85.25 99 ILE A CA 1
ATOM 739 C C . ILE A 1 99 ? 6.105 10.597 -16.670 1.00 85.25 99 ILE A C 1
ATOM 741 O O . ILE A 1 99 ? 5.725 11.209 -15.675 1.00 85.25 99 ILE A O 1
ATOM 745 N N . ARG A 1 100 ? 7.131 11.038 -17.411 1.00 85.19 100 ARG A N 1
ATOM 746 C CA . ARG A 1 100 ? 7.912 12.239 -17.068 1.00 85.19 100 ARG A CA 1
ATOM 747 C C . ARG A 1 100 ? 7.115 13.551 -17.130 1.00 85.19 100 ARG A C 1
ATOM 749 O O . ARG A 1 100 ? 7.564 14.549 -16.577 1.00 85.19 100 ARG A O 1
ATOM 756 N N . LYS A 1 101 ? 5.937 13.565 -17.766 1.00 90.31 101 LYS A N 1
ATOM 757 C CA . LYS A 1 101 ? 5.046 14.740 -17.793 1.00 90.31 101 LYS A CA 1
ATOM 758 C C . LYS A 1 101 ? 4.236 14.916 -16.504 1.00 90.31 101 LYS A C 1
ATOM 760 O O . LYS A 1 101 ? 3.576 15.938 -16.342 1.00 90.31 101 LYS A O 1
ATOM 765 N N . ILE A 1 102 ? 4.252 13.934 -15.603 1.00 89.25 102 ILE A N 1
ATOM 766 C CA . ILE A 1 102 ? 3.485 13.981 -14.358 1.00 89.25 102 ILE A CA 1
ATOM 767 C C . ILE A 1 102 ? 4.243 14.854 -13.346 1.00 89.25 102 ILE A C 1
ATOM 769 O O . ILE A 1 102 ? 5.399 14.558 -13.035 1.00 89.25 102 ILE A O 1
ATOM 773 N N . PRO A 1 103 ? 3.624 15.919 -12.802 1.00 92.19 103 PRO A N 1
ATOM 774 C CA . PRO A 1 103 ? 4.285 16.780 -11.833 1.00 92.19 103 PRO A CA 1
ATOM 775 C C . PRO A 1 103 ? 4.544 16.020 -10.530 1.00 92.19 103 PRO A C 1
ATOM 777 O O . PRO A 1 103 ? 3.653 15.362 -9.988 1.00 92.19 103 PRO A O 1
ATOM 780 N N . VAL A 1 104 ? 5.747 16.176 -9.971 1.00 91.81 104 VAL A N 1
ATOM 781 C CA . VAL A 1 104 ? 6.144 15.539 -8.700 1.00 91.81 104 VAL A CA 1
ATOM 782 C C . VAL A 1 104 ? 5.194 15.926 -7.553 1.00 91.81 104 VAL A C 1
ATOM 784 O O . VAL A 1 104 ? 4.919 15.117 -6.670 1.00 91.81 104 VAL A O 1
ATOM 787 N N . ALA A 1 105 ? 4.595 17.121 -7.613 1.00 92.75 105 ALA A N 1
ATOM 788 C CA . ALA A 1 105 ? 3.564 17.577 -6.679 1.00 92.75 105 ALA A CA 1
ATOM 789 C C . ALA A 1 105 ? 2.356 16.622 -6.579 1.00 92.75 105 ALA A C 1
ATOM 791 O O . ALA A 1 105 ? 1.847 16.384 -5.484 1.00 92.75 105 ALA A O 1
ATOM 792 N N . ALA A 1 106 ? 1.921 16.022 -7.692 1.00 92.75 106 ALA A N 1
ATOM 793 C CA . ALA A 1 106 ? 0.816 15.064 -7.677 1.00 92.75 106 ALA A CA 1
ATOM 794 C C . ALA A 1 106 ? 1.202 13.769 -6.943 1.00 92.75 106 ALA A C 1
ATOM 796 O O . ALA A 1 106 ? 0.408 13.242 -6.162 1.00 92.75 106 ALA A O 1
ATOM 797 N N . LEU A 1 107 ? 2.440 13.287 -7.128 1.00 89.88 107 LEU A N 1
ATOM 798 C CA . LEU A 1 107 ? 2.947 12.108 -6.418 1.00 89.88 107 LEU A CA 1
ATOM 799 C C . LEU A 1 107 ? 2.964 12.333 -4.901 1.00 89.88 107 LEU A C 1
ATOM 801 O O . LEU A 1 107 ? 2.560 11.440 -4.156 1.00 89.88 107 LEU A O 1
ATOM 805 N N . PHE A 1 108 ? 3.361 13.526 -4.444 1.00 91.94 108 PHE A N 1
ATOM 806 C CA . PHE A 1 108 ? 3.300 13.878 -3.023 1.00 91.94 108 PHE A CA 1
ATOM 807 C C . PHE A 1 108 ? 1.870 13.853 -2.473 1.00 91.94 108 PHE A C 1
ATOM 809 O O . PHE A 1 108 ? 1.657 13.351 -1.371 1.00 91.94 108 PHE A O 1
ATOM 816 N N . GLY A 1 109 ? 0.880 14.310 -3.247 1.00 93.75 109 GLY A N 1
ATOM 817 C CA . GLY A 1 109 ? -0.532 14.235 -2.857 1.00 93.75 109 GLY A CA 1
ATOM 818 C C . GLY A 1 109 ? -1.020 12.796 -2.655 1.00 93.75 109 GLY A C 1
ATOM 819 O O . GLY A 1 109 ? -1.648 12.482 -1.644 1.00 93.75 109 GLY A O 1
ATOM 820 N N . ILE A 1 110 ? -0.673 11.892 -3.575 1.00 91.75 110 ILE A N 1
ATOM 821 C CA . ILE A 1 110 ? -1.016 10.464 -3.472 1.00 91.75 110 ILE A CA 1
ATOM 822 C C . ILE A 1 110 ? -0.293 9.794 -2.297 1.00 91.75 110 ILE A C 1
ATOM 824 O O . ILE A 1 110 ? -0.896 9.008 -1.564 1.00 91.75 110 ILE A O 1
ATOM 828 N N . PHE A 1 111 ? 0.982 10.119 -2.084 1.00 89.88 111 PHE A N 1
ATOM 829 C CA . PHE A 1 111 ? 1.744 9.615 -0.945 1.00 89.88 111 PHE A CA 1
ATOM 830 C C . PHE A 1 111 ? 1.130 10.060 0.390 1.00 89.88 111 PHE A C 1
ATOM 832 O O . PHE A 1 111 ? 0.924 9.234 1.281 1.00 89.88 111 PHE A O 1
ATOM 839 N N . LEU A 1 112 ? 0.756 11.337 0.503 1.00 92.56 112 LEU A N 1
ATOM 840 C CA . LEU A 1 112 ? 0.089 11.891 1.681 1.00 92.56 112 LEU A CA 1
ATOM 841 C C . LEU A 1 112 ? -1.266 11.215 1.923 1.00 92.56 112 LEU A C 1
ATOM 843 O O . LEU A 1 112 ? -1.555 10.814 3.052 1.00 92.56 112 LEU A O 1
ATOM 847 N N . TYR A 1 113 ? -2.069 11.009 0.874 1.00 90.81 113 TYR A N 1
ATOM 848 C CA . TYR A 1 113 ? -3.335 10.280 0.971 1.00 90.8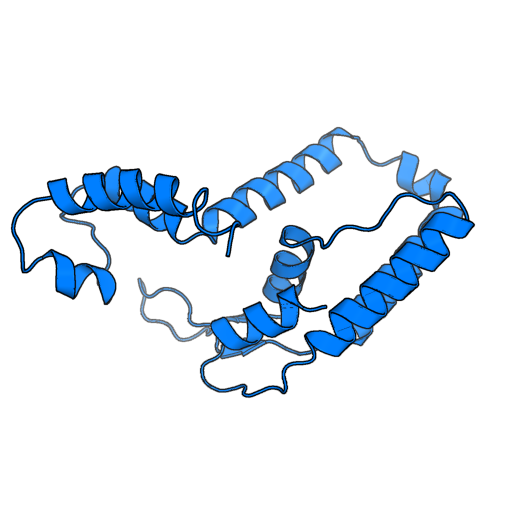1 113 TYR A CA 1
ATOM 849 C C . TYR A 1 113 ? -3.137 8.868 1.538 1.00 90.81 113 TYR A C 1
ATOM 851 O O . TYR A 1 113 ? -3.825 8.473 2.482 1.00 90.81 113 TYR A O 1
ATOM 859 N N . PHE A 1 114 ? -2.155 8.121 1.026 1.00 87.94 114 PHE A N 1
ATOM 860 C CA . PHE A 1 114 ? -1.841 6.793 1.553 1.00 87.94 114 PHE A CA 1
ATOM 861 C C . PHE A 1 114 ? -1.354 6.824 3.006 1.00 87.94 114 PHE A C 1
ATOM 863 O O . PHE A 1 114 ? -1.714 5.932 3.778 1.00 87.94 114 PHE A O 1
ATOM 870 N N . GLY A 1 115 ? -0.604 7.856 3.403 1.00 89.25 115 GLY A N 1
ATOM 871 C CA . GLY A 1 115 ? -0.211 8.080 4.794 1.00 89.25 115 GLY A CA 1
ATOM 872 C C . GLY A 1 115 ? -1.418 8.242 5.722 1.00 89.25 115 GLY A C 1
ATOM 873 O O . GLY A 1 115 ? -1.547 7.514 6.708 1.00 89.25 115 GLY A O 1
ATOM 874 N N . ILE A 1 116 ? -2.354 9.130 5.374 1.00 88.44 116 ILE A N 1
ATOM 875 C CA . ILE A 1 116 ? -3.556 9.398 6.183 1.00 88.44 116 ILE A CA 1
ATOM 876 C C . ILE A 1 116 ? -4.465 8.166 6.270 1.00 88.44 116 ILE A C 1
ATOM 878 O O . ILE A 1 116 ? -4.955 7.825 7.353 1.00 88.44 116 ILE A O 1
ATOM 882 N N . VAL A 1 117 ? -4.683 7.471 5.150 1.00 85.19 117 VAL A N 1
ATOM 883 C CA . VAL A 1 117 ? -5.506 6.252 5.111 1.00 85.19 117 VAL A CA 1
ATOM 884 C C . VAL A 1 117 ? -4.895 5.151 5.980 1.00 85.19 117 VAL A C 1
ATOM 886 O O . VAL A 1 117 ? -5.621 4.487 6.721 1.00 85.19 117 VAL A O 1
ATOM 889 N N . SER A 1 118 ? -3.568 4.992 5.944 1.00 83.31 118 SER A N 1
ATOM 890 C CA . SER A 1 118 ? -2.854 4.012 6.768 1.00 83.31 118 SER A CA 1
ATOM 891 C C . SER A 1 118 ? -3.062 4.271 8.262 1.00 83.31 118 SER A C 1
ATOM 893 O O . SER A 1 118 ? -3.418 3.356 9.004 1.00 83.31 118 SER A O 1
ATOM 895 N N . ILE A 1 119 ? -2.933 5.528 8.700 1.00 83.88 119 ILE A N 1
ATOM 896 C CA . ILE A 1 119 ? -3.101 5.915 10.109 1.00 83.88 119 ILE A CA 1
ATOM 897 C C . ILE A 1 119 ? -4.554 5.716 10.562 1.00 83.88 119 ILE A C 1
ATOM 899 O O . ILE A 1 119 ? -4.800 5.160 11.635 1.00 83.88 119 ILE A O 1
ATOM 903 N N . SER A 1 120 ? -5.518 6.092 9.717 1.00 81.69 120 SER A N 1
ATOM 904 C CA . SER A 1 120 ? -6.956 6.011 10.016 1.00 81.69 120 SER A CA 1
ATOM 905 C C . SER A 1 120 ? -7.455 4.578 10.241 1.00 81.69 120 SER A C 1
ATOM 907 O O . SER A 1 120 ? -8.412 4.374 10.987 1.00 81.69 120 SER A O 1
ATOM 909 N N . GLY A 1 121 ? -6.803 3.583 9.631 1.00 71.81 121 GLY A N 1
ATOM 910 C CA . GLY A 1 121 ? -7.125 2.162 9.793 1.00 71.81 121 GLY A CA 1
ATOM 911 C C . GLY A 1 121 ? -6.568 1.512 11.064 1.00 71.81 121 GLY A C 1
ATOM 912 O O . GLY A 1 121 ? -6.882 0.355 11.341 1.00 71.81 121 GLY A O 1
ATOM 913 N N . THR A 1 122 ? -5.745 2.217 11.847 1.00 81.44 122 THR A N 1
ATOM 914 C CA . THR A 1 122 ? -5.123 1.640 13.046 1.00 81.44 122 THR A CA 1
ATOM 915 C C . THR A 1 122 ? -6.024 1.740 14.278 1.00 81.44 122 THR A C 1
ATOM 917 O O . THR A 1 122 ? -6.677 2.755 14.550 1.00 81.44 122 THR A O 1
ATOM 920 N N . GLN A 1 123 ? -6.018 0.682 15.092 1.00 73.56 123 GLN A N 1
ATOM 921 C CA . GLN A 1 123 ? -6.709 0.675 16.383 1.00 73.56 123 GLN A CA 1
ATOM 922 C C . GLN A 1 123 ? -6.144 1.744 17.331 1.00 73.56 123 GLN A C 1
ATOM 924 O O . GLN A 1 123 ? -6.907 2.356 18.078 1.00 73.56 123 GLN A O 1
ATOM 929 N N . LEU A 1 124 ? -4.836 2.012 17.257 1.00 77.62 124 LEU A N 1
ATOM 930 C CA . LEU A 1 124 ? -4.167 3.049 18.041 1.00 77.62 124 LEU A CA 1
ATOM 931 C C . LEU A 1 124 ? -4.720 4.441 17.722 1.00 77.62 124 LEU A C 1
ATOM 933 O O . LEU A 1 124 ? -5.106 5.161 18.638 1.00 77.62 124 LEU A O 1
ATOM 937 N N . PHE A 1 125 ? -4.846 4.802 16.443 1.00 81.31 125 PHE A N 1
ATOM 938 C CA . PHE A 1 125 ? -5.389 6.106 16.061 1.00 81.31 125 PHE A CA 1
ATOM 939 C C . PHE A 1 125 ? -6.857 6.268 16.469 1.00 81.31 125 PHE A C 1
ATOM 941 O O . PHE A 1 125 ? -7.266 7.333 16.926 1.00 81.31 125 PHE A O 1
ATOM 948 N N . SER A 1 126 ? -7.649 5.194 16.394 1.00 75.31 126 SER A N 1
ATOM 949 C CA . SER A 1 126 ? -9.025 5.204 16.908 1.00 75.31 126 SER A CA 1
ATOM 950 C C . SER A 1 126 ? -9.076 5.486 18.418 1.00 75.31 126 SER A C 1
ATOM 952 O O . SER A 1 126 ? -9.950 6.224 18.869 1.00 75.31 126 SER A O 1
ATOM 954 N N . ARG A 1 127 ? -8.132 4.934 19.197 1.00 75.75 127 ARG A N 1
ATOM 955 C CA . ARG A 1 127 ? -7.963 5.200 20.641 1.00 75.75 127 ARG A CA 1
ATOM 956 C C . ARG A 1 127 ? -7.493 6.621 20.919 1.00 75.75 127 ARG A C 1
ATOM 958 O O . ARG A 1 127 ? -8.091 7.286 21.758 1.00 75.75 127 ARG A O 1
ATOM 965 N N . LEU A 1 128 ? -6.523 7.107 20.151 1.00 79.69 128 LEU A N 1
ATOM 966 C CA . LEU A 1 128 ? -6.031 8.476 20.242 1.00 79.69 128 LEU A CA 1
ATOM 967 C C . LEU A 1 128 ? -7.147 9.489 19.954 1.00 79.69 128 LEU A C 1
ATOM 969 O O . LEU A 1 128 ? -7.330 10.434 20.709 1.00 79.69 128 LEU A O 1
ATOM 973 N N . LYS A 1 129 ? -7.966 9.255 18.923 1.00 75.19 129 LYS A N 1
ATOM 974 C CA . LYS A 1 129 ? -9.111 10.115 18.599 1.00 75.19 129 LYS A CA 1
ATOM 975 C C . LYS A 1 129 ? -10.136 10.177 19.735 1.00 75.19 129 LYS A C 1
ATOM 977 O O . LYS A 1 129 ? -10.671 11.246 19.996 1.00 75.19 129 LYS A O 1
ATOM 982 N N . MET A 1 130 ? -10.399 9.062 20.422 1.00 73.69 130 MET A N 1
ATOM 983 C CA . MET A 1 130 ? -11.302 9.056 21.583 1.00 73.69 130 MET A CA 1
ATOM 984 C C . MET A 1 130 ? -10.759 9.871 22.763 1.00 73.69 130 MET A C 1
ATOM 986 O O . MET A 1 130 ? -11.558 10.420 23.503 1.00 73.69 130 MET A O 1
ATOM 990 N N . MET A 1 131 ? -9.439 10.014 22.913 1.00 69.94 131 MET A N 1
ATOM 991 C CA . MET A 1 131 ? -8.849 10.872 23.951 1.00 69.94 131 MET A CA 1
ATOM 992 C C . MET A 1 131 ? -9.184 12.359 23.752 1.00 69.94 131 MET A C 1
ATOM 994 O O . MET A 1 131 ? -9.303 13.094 24.725 1.00 69.94 131 MET A O 1
ATOM 998 N N . PHE A 1 132 ? -9.360 12.797 22.503 1.00 75.50 132 PHE A N 1
ATOM 999 C CA . PHE A 1 132 ? -9.689 14.187 22.167 1.00 75.50 132 PHE A CA 1
ATOM 1000 C C . PHE A 1 132 ? -11.199 14.460 22.076 1.00 75.50 132 PHE A C 1
ATOM 1002 O O . PHE A 1 132 ? -11.602 15.607 21.894 1.00 75.50 132 PHE A O 1
ATOM 1009 N N . ILE A 1 133 ? -12.046 13.431 22.178 1.00 74.44 133 ILE A N 1
ATOM 1010 C CA . ILE A 1 133 ? -13.504 13.569 22.112 1.00 74.44 133 ILE A CA 1
ATOM 1011 C C . ILE A 1 133 ? -14.062 13.542 23.543 1.00 74.44 133 ILE A C 1
ATOM 1013 O O . ILE A 1 133 ? -13.739 12.627 24.297 1.00 74.44 133 ILE A O 1
ATOM 1017 N N . PRO A 1 134 ? -14.929 14.492 23.938 1.00 71.12 134 PRO A N 1
ATOM 1018 C CA . PRO A 1 134 ? -15.551 14.442 25.253 1.00 71.12 134 PRO A CA 1
ATOM 1019 C C . PRO A 1 134 ? -16.478 13.225 25.380 1.00 71.12 134 PRO A C 1
ATOM 1021 O O . PRO A 1 134 ? -17.145 12.817 24.424 1.00 71.12 134 PRO A O 1
ATOM 1024 N N . THR A 1 135 ? -16.559 12.677 26.594 1.00 63.78 135 THR A N 1
ATOM 1025 C CA . THR A 1 135 ? -17.191 11.384 26.933 1.00 63.78 135 THR A CA 1
ATOM 1026 C C . THR A 1 135 ? -18.644 11.219 26.468 1.00 63.78 135 THR A C 1
ATOM 1028 O O . THR A 1 135 ? -19.116 10.093 26.318 1.00 63.78 135 THR A O 1
ATOM 1031 N N . LYS A 1 136 ? -19.346 12.323 26.180 1.00 66.44 136 LYS A N 1
ATOM 1032 C CA . LYS A 1 136 ? -20.728 12.356 25.673 1.00 66.44 136 LYS A CA 1
ATOM 1033 C C . LYS A 1 136 ? -20.878 11.829 24.237 1.00 66.44 136 LYS A C 1
ATOM 1035 O O . LYS A 1 136 ? -21.950 11.350 23.886 1.00 66.44 136 LYS A O 1
ATOM 1040 N N . TYR A 1 137 ? -19.825 11.888 23.418 1.00 70.38 137 TYR A N 1
ATOM 1041 C CA . TYR A 1 137 ? -19.865 11.472 22.005 1.00 70.38 137 TYR A CA 1
ATOM 1042 C C . TYR A 1 137 ? -19.167 10.130 21.750 1.00 70.38 137 TYR A C 1
ATOM 1044 O O . TYR A 1 137 ? -18.773 9.823 20.622 1.00 70.38 137 TYR A O 1
ATOM 1052 N N . HIS A 1 138 ? -18.977 9.321 22.792 1.00 69.81 138 HIS A N 1
ATOM 1053 C CA . HIS A 1 138 ? -18.341 8.020 22.649 1.00 69.81 138 HIS A CA 1
ATOM 1054 C C . HIS A 1 138 ? -19.228 7.054 21.840 1.00 69.81 138 HIS A C 1
ATOM 1056 O O . HIS A 1 138 ? -20.376 6.806 22.215 1.00 69.81 138 HIS A O 1
ATOM 1062 N N . PRO A 1 139 ? -18.723 6.476 20.733 1.00 68.38 139 PRO A N 1
ATOM 1063 C CA . PRO A 1 139 ? -19.492 5.521 19.946 1.00 68.38 139 PRO A CA 1
ATOM 1064 C C . PRO A 1 139 ? -19.695 4.215 20.724 1.00 68.38 139 PRO A C 1
ATOM 1066 O O . PRO A 1 139 ? -18.790 3.744 21.409 1.00 68.38 139 PRO A O 1
ATOM 1069 N N . ASN A 1 140 ? -20.862 3.584 20.575 1.00 59.75 140 ASN A N 1
ATOM 1070 C CA . ASN A 1 140 ? -21.194 2.332 21.259 1.00 59.75 140 ASN A CA 1
ATOM 1071 C C . ASN A 1 140 ? -20.415 1.159 20.632 1.00 59.75 140 ASN A C 1
ATOM 1073 O O . ASN A 1 140 ? -20.747 0.649 19.564 1.00 59.75 140 ASN A O 1
ATOM 1077 N N . VAL A 1 141 ? -19.312 0.779 21.266 1.00 65.75 141 VAL A N 1
ATOM 1078 C CA . VAL A 1 141 ? -18.343 -0.217 20.788 1.00 65.75 141 VAL A CA 1
ATOM 1079 C C . VAL A 1 141 ? -18.015 -1.184 21.925 1.00 65.75 141 VAL A C 1
ATOM 1081 O O . VAL A 1 141 ? -17.830 -0.770 23.069 1.00 65.75 141 VAL A O 1
ATOM 1084 N N . GLY A 1 142 ? -17.916 -2.483 21.624 1.00 58.00 142 GLY A N 1
ATOM 1085 C CA . GLY A 1 142 ? -17.788 -3.536 22.646 1.00 58.00 142 GLY A CA 1
ATOM 1086 C C . GLY A 1 142 ? -16.591 -3.380 23.594 1.00 58.00 142 GLY A C 1
ATOM 1087 O O . GLY A 1 142 ? -16.679 -3.769 24.755 1.00 58.00 142 GLY A O 1
ATOM 1088 N N . TYR A 1 143 ? -15.503 -2.737 23.152 1.00 57.75 143 TYR A N 1
ATOM 1089 C CA . TYR A 1 143 ? -14.344 -2.467 24.011 1.00 57.75 143 TYR A CA 1
ATOM 1090 C C . TYR A 1 143 ? -14.602 -1.396 25.084 1.00 57.75 143 TYR A C 1
ATOM 1092 O O . TYR A 1 143 ? -13.929 -1.420 26.108 1.00 57.75 143 TYR A O 1
ATOM 1100 N N . LEU A 1 144 ? -15.561 -0.480 24.891 1.00 54.50 144 LEU A N 1
ATOM 1101 C CA . LEU A 1 144 ? -15.923 0.519 25.906 1.00 54.50 144 LEU A CA 1
ATOM 1102 C C . LEU A 1 144 ? -16.819 -0.075 26.998 1.00 54.50 144 LEU A C 1
ATOM 1104 O O . LEU A 1 144 ? -16.711 0.333 28.149 1.00 54.50 144 LEU A O 1
ATOM 1108 N N . ARG A 1 145 ? -17.639 -1.090 26.688 1.00 55.50 145 ARG A N 1
ATOM 1109 C CA . ARG A 1 145 ? -18.532 -1.732 27.673 1.00 55.50 145 ARG A CA 1
ATOM 1110 C C . ARG A 1 145 ? -17.777 -2.357 28.853 1.00 55.50 145 ARG A C 1
ATOM 1112 O O . ARG A 1 145 ? -18.312 -2.410 29.950 1.00 55.50 145 ARG A O 1
ATOM 1119 N N . ARG A 1 146 ? -16.525 -2.776 28.642 1.00 53.78 146 ARG A N 1
ATOM 1120 C CA . ARG A 1 146 ? -15.645 -3.292 29.703 1.00 53.78 146 ARG A CA 1
ATOM 1121 C C . ARG A 1 146 ? -15.002 -2.184 30.548 1.00 53.78 146 ARG A C 1
ATOM 1123 O O . ARG A 1 146 ? -14.702 -2.420 31.708 1.00 53.78 146 ARG A O 1
ATOM 1130 N N . VAL A 1 147 ? -14.797 -0.992 29.984 1.00 54.34 147 VAL A N 1
ATOM 1131 C CA . VAL A 1 147 ? -14.048 0.106 30.626 1.00 54.34 147 VAL A CA 1
ATOM 1132 C C . VAL A 1 147 ? -14.960 1.038 31.431 1.00 54.34 147 VAL A C 1
ATOM 1134 O O . VAL A 1 147 ? -1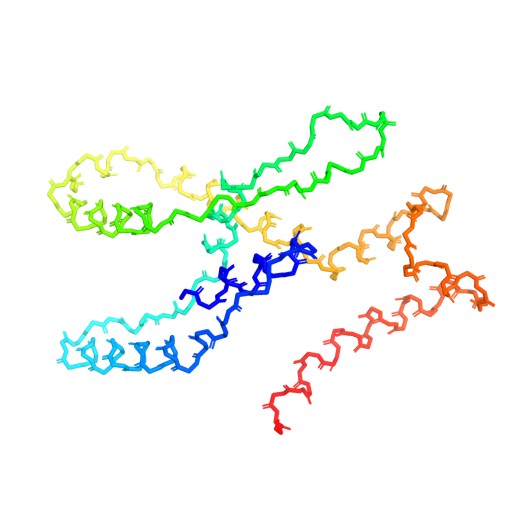4.520 1.568 32.436 1.00 54.34 147 VAL A O 1
ATOM 1137 N N . TYR A 1 148 ? -16.244 1.175 31.084 1.00 51.09 148 TYR A N 1
ATOM 1138 C CA . TYR A 1 148 ? -17.197 1.968 31.886 1.00 51.09 148 TYR A CA 1
ATOM 1139 C C . TYR A 1 148 ? -17.543 1.353 33.259 1.00 51.09 148 TYR A C 1
ATOM 1141 O O . TYR A 1 148 ? -18.096 2.050 34.100 1.00 51.09 148 TYR A O 1
ATOM 1149 N N . SER A 1 149 ? -17.231 0.071 33.500 1.00 47.69 149 SER A N 1
ATOM 1150 C CA . SER A 1 149 ? -17.501 -0.603 34.785 1.00 47.69 149 SER A CA 1
ATOM 1151 C C . SER A 1 149 ? -16.423 -0.366 35.849 1.00 47.69 149 SER A C 1
ATOM 1153 O O . SER A 1 149 ? -16.631 -0.723 37.004 1.00 47.69 149 SER A O 1
ATOM 1155 N N . SER A 1 150 ? -15.273 0.192 35.473 1.00 43.34 150 SER A N 1
ATOM 1156 C CA . SER A 1 150 ? -14.179 0.504 36.389 1.00 43.34 150 SER A CA 1
ATOM 1157 C C . SER A 1 150 ? -13.889 1.986 36.239 1.00 43.34 150 SER A C 1
ATOM 1159 O O . SER A 1 150 ? -13.528 2.429 35.152 1.00 43.34 150 SER A O 1
ATOM 1161 N N . ASN A 1 151 ? -14.126 2.747 37.303 1.00 43.34 151 ASN A N 1
ATOM 1162 C CA . ASN A 1 151 ? -14.036 4.198 37.305 1.00 43.34 151 ASN A CA 1
ATOM 1163 C C . ASN A 1 151 ? -12.749 4.722 36.641 1.00 43.34 151 ASN A C 1
ATOM 1165 O O . ASN A 1 151 ? -11.656 4.188 36.820 1.00 43.34 151 ASN A O 1
ATOM 1169 N N . GLU A 1 152 ? -12.945 5.836 35.943 1.00 51.12 152 GLU A N 1
ATOM 1170 C CA . GLU A 1 152 ? -11.950 6.816 35.519 1.00 51.12 152 GLU A CA 1
ATOM 1171 C C . GLU A 1 152 ? -11.208 6.578 34.193 1.00 51.12 152 GLU A C 1
ATOM 1173 O O . GLU A 1 152 ? -10.455 5.634 33.949 1.00 51.12 152 GLU A O 1
ATOM 1178 N N . THR A 1 153 ? -11.365 7.599 33.355 1.00 50.56 153 THR A N 1
ATOM 1179 C CA . THR A 1 153 ? -10.635 8.029 32.157 1.00 50.56 153 THR A CA 1
ATOM 1180 C C . THR A 1 153 ? -9.109 7.794 32.199 1.00 50.56 153 THR A C 1
ATOM 1182 O O . THR A 1 153 ? -8.465 7.741 31.148 1.00 50.56 153 THR A O 1
ATOM 1185 N N . LEU A 1 154 ? -8.535 7.587 33.391 1.00 49.78 154 LEU A N 1
ATOM 1186 C CA . LEU A 1 154 ? -7.128 7.291 33.665 1.00 49.78 154 LEU A CA 1
ATOM 1187 C C . LEU A 1 154 ? -6.663 5.948 33.072 1.00 49.78 154 LEU A C 1
ATOM 1189 O O . LEU A 1 154 ? -5.555 5.855 32.544 1.00 49.78 154 LEU A O 1
ATOM 1193 N N . CYS A 1 155 ? -7.513 4.913 33.071 1.00 51.59 155 CYS A N 1
ATOM 1194 C CA . CYS A 1 155 ? -7.134 3.607 32.521 1.00 51.59 155 CYS A CA 1
ATOM 1195 C C . CYS A 1 155 ? -6.871 3.682 31.009 1.00 51.59 155 CYS A C 1
ATOM 1197 O O . CYS A 1 155 ? -5.910 3.096 30.523 1.00 51.59 155 CYS A O 1
ATOM 1199 N N . VAL A 1 156 ? -7.649 4.454 30.241 1.00 55.91 156 VAL A N 1
ATOM 1200 C CA . VAL A 1 156 ? -7.422 4.612 28.787 1.00 55.91 156 VAL A CA 1
ATOM 1201 C C . VAL A 1 156 ? -6.089 5.321 28.503 1.00 55.91 156 VAL A C 1
ATOM 1203 O O . VAL A 1 156 ? -5.425 5.004 27.511 1.00 55.91 156 VAL A O 1
ATOM 1206 N N . HIS A 1 157 ? -5.669 6.221 29.398 1.00 51.97 157 HIS A N 1
ATOM 1207 C CA . HIS A 1 157 ? -4.384 6.919 29.343 1.00 51.97 157 HIS A CA 1
ATOM 1208 C C . HIS A 1 157 ? -3.206 5.980 29.660 1.00 51.97 157 HIS A C 1
ATOM 1210 O O . HIS A 1 157 ? -2.198 5.997 28.951 1.00 51.97 157 HIS A O 1
ATOM 1216 N N . ILE A 1 158 ? -3.366 5.089 30.648 1.00 54.09 158 ILE A N 1
ATOM 1217 C CA . ILE A 1 158 ? -2.387 4.039 30.965 1.00 54.09 158 ILE A CA 1
ATOM 1218 C C . ILE A 1 158 ? -2.313 3.010 29.830 1.00 54.09 158 ILE A C 1
ATOM 1220 O O . ILE A 1 158 ? -1.220 2.714 29.371 1.00 54.09 158 ILE A O 1
ATOM 1224 N N . TYR A 1 159 ? -3.431 2.526 29.278 1.00 53.97 159 TYR A N 1
ATOM 1225 C CA . TYR A 1 159 ? -3.411 1.544 28.181 1.00 53.97 159 TYR A CA 1
ATOM 1226 C C . TYR A 1 159 ? -2.913 2.115 26.845 1.00 53.97 159 TYR A C 1
ATOM 1228 O O . TYR A 1 159 ? -2.346 1.369 26.049 1.00 53.97 159 TYR A O 1
ATOM 1236 N N . THR A 1 160 ? -3.089 3.414 26.581 1.00 54.72 160 THR A N 1
ATOM 1237 C CA . THR A 1 160 ? -2.497 4.064 25.396 1.00 54.72 160 THR A CA 1
ATOM 1238 C C . THR A 1 160 ? -0.982 4.211 25.559 1.00 54.72 160 THR A C 1
ATOM 1240 O O . THR A 1 160 ? -0.241 3.848 24.647 1.00 54.72 160 THR A O 1
ATOM 1243 N N . ASN A 1 161 ? -0.508 4.638 26.736 1.00 49.34 161 ASN A N 1
ATOM 1244 C CA . ASN A 1 161 ? 0.928 4.731 27.024 1.00 49.34 161 ASN A CA 1
ATOM 1245 C C . ASN A 1 161 ? 1.611 3.353 27.089 1.00 49.34 161 ASN A C 1
ATOM 1247 O O . ASN A 1 161 ? 2.676 3.158 26.508 1.00 49.34 161 ASN A O 1
ATOM 1251 N N . HIS A 1 162 ? 0.990 2.366 27.736 1.00 51.94 162 HIS A N 1
ATOM 1252 C CA . HIS A 1 162 ? 1.549 1.018 27.860 1.00 51.94 162 HIS A CA 1
ATOM 1253 C C . HIS A 1 162 ? 1.414 0.214 26.557 1.00 51.94 162 HIS A C 1
ATOM 1255 O O . HIS A 1 162 ? 2.295 -0.577 26.239 1.00 51.94 162 HIS A O 1
ATOM 1261 N N . GLY A 1 163 ? 0.365 0.444 25.758 1.00 48.44 163 GLY A N 1
ATOM 1262 C CA . GLY A 1 163 ? 0.182 -0.177 24.441 1.00 48.44 163 GLY A CA 1
ATOM 1263 C C . GLY A 1 163 ? 1.220 0.268 23.407 1.00 48.44 163 GLY A C 1
ATOM 1264 O O . GLY A 1 163 ? 1.665 -0.557 22.613 1.00 48.44 163 GLY A O 1
ATOM 1265 N N . CYS A 1 164 ? 1.678 1.525 23.464 1.00 43.88 164 CYS A N 1
ATOM 1266 C CA . CYS A 1 164 ? 2.855 1.960 22.703 1.00 43.88 164 CYS A CA 1
ATOM 1267 C C . CYS A 1 164 ? 4.145 1.274 23.187 1.00 43.88 164 CYS A C 1
ATOM 1269 O O . CYS A 1 164 ? 5.018 1.001 22.372 1.00 43.88 164 CYS A O 1
ATOM 1271 N N . ARG A 1 165 ? 4.252 0.925 24.478 1.00 37.97 165 ARG A N 1
ATOM 1272 C CA . ARG A 1 165 ? 5.438 0.266 25.060 1.00 37.97 165 ARG A CA 1
ATOM 1273 C C . ARG A 1 165 ? 5.490 -1.256 24.861 1.00 37.97 165 ARG A C 1
ATOM 1275 O O . ARG A 1 165 ? 6.554 -1.852 24.998 1.00 37.97 165 ARG A O 1
ATOM 1282 N N . PHE A 1 166 ? 4.368 -1.893 24.522 1.00 37.91 166 PHE A N 1
ATOM 1283 C CA . PHE A 1 166 ? 4.292 -3.341 24.279 1.00 37.91 166 PHE A CA 1
ATOM 1284 C C . PHE A 1 166 ? 4.661 -3.765 22.845 1.00 37.91 166 PHE A C 1
ATOM 1286 O O . PHE A 1 166 ? 4.942 -4.941 22.632 1.00 37.91 166 PHE A O 1
ATOM 1293 N N . ILE A 1 167 ? 4.700 -2.843 21.873 1.00 44.12 167 ILE A N 1
ATOM 1294 C CA . ILE A 1 167 ? 5.125 -3.158 20.493 1.00 44.12 167 ILE A CA 1
ATOM 1295 C C . ILE A 1 167 ? 6.658 -3.284 20.374 1.00 44.12 167 ILE A C 1
ATOM 1297 O O . ILE A 1 167 ? 7.122 -3.978 19.475 1.00 44.12 167 ILE A O 1
ATOM 1301 N N . ASP A 1 168 ? 7.439 -2.705 21.294 1.00 39.03 168 ASP A N 1
ATOM 1302 C CA . ASP A 1 168 ? 8.907 -2.860 21.301 1.00 39.03 168 ASP A CA 1
ATOM 1303 C C . ASP A 1 168 ? 9.399 -4.127 22.028 1.00 39.03 168 ASP A C 1
ATOM 1305 O O . ASP A 1 168 ? 10.496 -4.597 21.755 1.00 39.03 168 ASP A O 1
ATOM 1309 N N . ASN A 1 169 ? 8.594 -4.737 22.909 1.00 34.50 169 ASN A N 1
ATOM 1310 C CA . ASN A 1 169 ? 9.026 -5.879 23.737 1.00 34.50 169 ASN A CA 1
ATOM 1311 C C . ASN A 1 169 ? 8.524 -7.258 23.266 1.00 34.50 169 ASN A C 1
ATOM 1313 O O . ASN A 1 169 ? 8.692 -8.238 23.975 1.00 34.50 169 ASN A O 1
ATOM 1317 N N . ASN A 1 170 ? 7.892 -7.366 22.094 1.00 34.81 170 ASN A N 1
ATOM 1318 C CA . ASN A 1 170 ? 7.476 -8.655 21.506 1.00 34.81 170 ASN A CA 1
ATOM 1319 C C . ASN A 1 170 ? 8.118 -8.877 20.121 1.00 34.81 170 ASN A C 1
ATOM 1321 O O . ASN A 1 170 ? 7.476 -9.315 19.166 1.00 34.81 170 ASN A O 1
ATOM 1325 N N . LYS A 1 171 ? 9.402 -8.519 19.998 1.00 39.09 171 LYS A N 1
ATOM 1326 C CA . LYS A 1 171 ? 10.275 -8.907 18.875 1.00 39.09 171 LYS A CA 1
ATOM 1327 C C . LYS A 1 171 ? 11.564 -9.588 19.361 1.00 39.09 171 LYS A C 1
ATOM 1329 O O . LYS A 1 171 ? 12.581 -9.539 18.681 1.00 39.09 171 LYS A O 1
ATOM 1334 N N . SER A 1 172 ? 11.484 -10.237 20.514 1.00 34.78 172 SER A N 1
ATOM 1335 C CA . SER A 1 172 ? 12.502 -11.140 21.041 1.00 34.78 172 SER A CA 1
ATOM 1336 C C . SER A 1 172 ? 11.761 -12.189 21.858 1.00 34.78 172 SER A C 1
ATOM 1338 O O . SER A 1 172 ? 11.586 -11.974 23.046 1.00 34.78 172 SER A O 1
ATOM 1340 N N . ASP A 1 173 ? 11.168 -13.170 21.173 1.00 29.23 173 ASP A N 1
ATOM 1341 C CA . ASP A 1 173 ? 10.892 -14.551 21.618 1.00 29.23 173 ASP A CA 1
ATOM 1342 C C . ASP A 1 173 ? 10.126 -15.295 20.507 1.00 29.23 173 ASP A C 1
ATOM 1344 O O . ASP A 1 173 ? 9.067 -14.791 20.056 1.00 29.23 173 ASP A O 1
#

Foldseek 3Di:
DQLLVVVQPVQDPDDPDDRCPVVVVVVLVVVQVVCVVVVHDRDDDDNLVSVVVQVVQWDWDPDDDPPDDTRTDDGDDDPVVVVVVVVVVVCVVVVVVVVVVDDVVVVVVVVVVSVVVVLVPDPLSVLVVVVVDPPVPDDDDPVVVVVVVDDDPVVSVVCSVVVVVVVVVPPPD